Protein AF-A0A7R9T7W3-F1 (afdb_monomer)

Sequence (130 aa):
GDDEALVVKLYSDLSLLRTESDQRGAVDKIASVFGLGPTVWSSTHEGIAHSFVPGRVLEEVDMHTRSDVGVAAARLVARFHSLQVPREFDAERQPLLWKWFDRMLDEIGASDDVGVLPDSVNLDVLRAEV

Foldseek 3Di:
DDDFDKDKDFDDPLRLLLDPLLRFCLLVCQCLVVVLHFNWDDTGSGITMGTDDDDDDDDPCCCPPPPVVVVVVVVSVVVSVPDDDGPSDPCPPDDSVVSSVVSVLVVCVPDPVVVVDDPPDDSVVVVVVD

Nearest PDB structures (foldseek):
  2ig7-assembly1_A  TM=8.163E-01  e=8.218E-02  Homo sapiens
  2ig7-assembly1_B  TM=7.443E-01  e=1.194E-01  Homo sapiens
  2qg7-assembly1_E  TM=5.888E-01  e=2.090E-01  Plasmodium vivax
  5wm1-assembly1_A  TM=3.956E-01  e=4.691E+00  Saccharomyces cerevisiae S288C

Radius of gyration: 18.81 Å; Cα contacts (8 Å, |Δi|>4): 103; chains: 1; bounding box: 42×48×39 Å

Solvent-accessible surface area (backbone atoms only — not comparable to full-atom values): 8019 Å² total; per-residue (Å²): 132,82,82,81,59,68,42,76,46,71,62,50,71,70,53,54,70,62,39,55,66,75,43,47,60,48,64,52,48,51,30,21,78,72,70,75,46,54,55,63,80,48,71,50,77,58,32,40,32,26,48,59,76,92,79,77,85,82,51,74,66,47,59,74,71,33,68,69,51,41,55,51,50,52,53,51,50,53,56,59,70,69,53,80,80,57,81,68,56,58,71,88,82,53,56,63,70,51,57,35,48,53,52,49,55,51,52,44,72,72,38,95,60,52,83,72,56,59,92,89,66,52,68,72,64,54,61,72,75,102

pLDDT: mean 89.37, std 8.72, range [44.66, 98.0]

Structure (mmCIF, N/CA/C/O backbone):
data_AF-A0A7R9T7W3-F1
#
_entry.id   AF-A0A7R9T7W3-F1
#
loop_
_atom_site.group_PDB
_atom_site.id
_atom_site.type_symbol
_atom_site.label_atom_id
_atom_site.label_alt_id
_atom_site.label_comp_id
_atom_site.label_asym_id
_atom_site.label_entity_id
_atom_site.label_seq_id
_atom_site.pdbx_PDB_ins_code
_atom_site.Cartn_x
_atom_site.Cartn_y
_atom_site.Cartn_z
_atom_site.occupancy
_atom_site.B_iso_or_equiv
_atom_site.auth_seq_id
_atom_site.auth_comp_id
_atom_site.auth_asym_id
_atom_site.auth_atom_id
_atom_site.pdbx_PDB_model_num
ATOM 1 N N . GLY A 1 1 ? -7.337 24.996 18.891 1.00 44.66 1 GLY A N 1
ATOM 2 C CA . GLY A 1 1 ? -7.269 24.269 17.619 1.00 44.66 1 GLY A CA 1
ATOM 3 C C . GLY A 1 1 ? -6.180 23.272 17.832 1.00 44.66 1 GLY A C 1
ATOM 4 O O . GLY A 1 1 ? -5.077 23.714 18.108 1.00 44.66 1 GLY A O 1
ATOM 5 N N . ASP A 1 2 ? -6.523 21.993 17.896 1.00 56.94 2 ASP A N 1
ATOM 6 C CA . ASP A 1 2 ? -5.510 20.964 18.103 1.00 56.94 2 ASP A CA 1
ATOM 7 C C 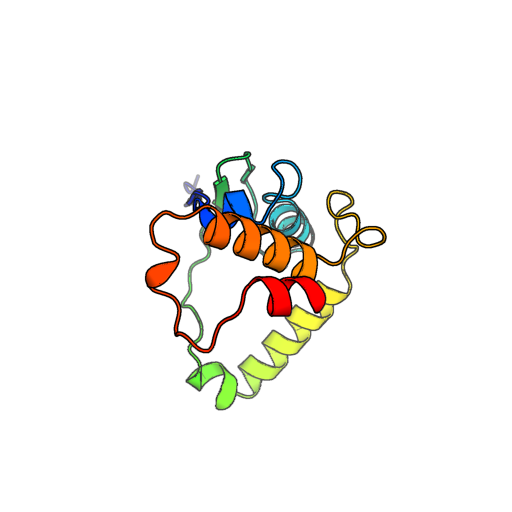. ASP A 1 2 ? -4.765 20.774 16.788 1.00 56.94 2 ASP A C 1
ATOM 9 O O . ASP A 1 2 ? -5.387 20.535 15.751 1.00 56.94 2 ASP A O 1
ATOM 13 N N . ASP A 1 3 ? -3.447 20.944 16.833 1.00 74.00 3 ASP A N 1
ATOM 14 C CA . ASP A 1 3 ? -2.576 20.621 15.714 1.00 74.00 3 ASP A CA 1
ATOM 15 C C . ASP A 1 3 ? -2.670 19.110 15.459 1.00 74.00 3 ASP A C 1
ATOM 17 O O . ASP A 1 3 ? -2.344 18.291 16.322 1.00 74.00 3 ASP A O 1
ATOM 21 N N . GLU A 1 4 ? -3.163 18.727 14.282 1.00 83.94 4 GLU A N 1
ATOM 22 C CA . GLU A 1 4 ? -3.300 17.322 13.911 1.00 83.94 4 GLU A CA 1
ATOM 23 C C . GLU A 1 4 ? -1.929 16.742 13.546 1.00 83.94 4 GLU A C 1
ATOM 25 O O . GLU A 1 4 ? -1.267 17.190 12.608 1.00 83.94 4 GLU A O 1
ATOM 30 N N . ALA A 1 5 ? -1.488 15.730 14.295 1.00 94.19 5 ALA A N 1
ATOM 31 C CA . ALA A 1 5 ? -0.239 15.041 14.008 1.00 94.19 5 ALA A CA 1
ATOM 32 C C . ALA A 1 5 ? -0.347 14.247 12.697 1.00 94.19 5 ALA A C 1
ATOM 34 O O . ALA A 1 5 ? -1.290 13.480 12.487 1.00 94.19 5 ALA A O 1
ATOM 35 N N . LEU A 1 6 ? 0.658 14.390 11.833 1.00 96.06 6 LEU A N 1
ATOM 36 C CA . LEU A 1 6 ? 0.739 13.708 10.543 1.00 96.06 6 LEU A CA 1
ATOM 37 C C . LEU A 1 6 ? 1.903 12.718 10.511 1.00 96.06 6 LEU A C 1
ATOM 39 O O . LEU A 1 6 ? 2.929 12.909 11.163 1.00 96.06 6 LEU A O 1
ATOM 43 N N . VAL A 1 7 ? 1.758 11.684 9.688 1.00 96.81 7 VAL A N 1
ATOM 44 C CA . VAL A 1 7 ? 2.836 10.771 9.302 1.00 96.81 7 VAL A CA 1
ATOM 45 C C . VAL A 1 7 ? 3.130 10.978 7.826 1.00 96.81 7 VAL A C 1
ATOM 47 O O . VAL A 1 7 ? 2.226 10.900 6.994 1.00 96.81 7 VAL A O 1
ATOM 50 N N . VAL A 1 8 ? 4.404 11.201 7.506 1.00 97.19 8 VAL A N 1
ATOM 51 C CA . VAL A 1 8 ? 4.900 11.268 6.129 1.00 97.19 8 VAL A CA 1
ATOM 52 C C . VAL A 1 8 ? 5.680 9.994 5.835 1.00 97.19 8 VAL A C 1
ATOM 54 O O . VAL A 1 8 ? 6.649 9.682 6.526 1.00 97.19 8 VAL A O 1
ATOM 57 N N . LYS A 1 9 ? 5.251 9.252 4.815 1.00 95.56 9 LYS A N 1
ATOM 58 C CA . LYS A 1 9 ? 5.945 8.066 4.309 1.00 95.56 9 LYS A CA 1
ATOM 59 C C . LYS A 1 9 ? 6.565 8.397 2.962 1.00 95.56 9 LYS A C 1
ATOM 61 O O . LYS A 1 9 ? 5.851 8.800 2.046 1.00 95.56 9 LYS A O 1
ATOM 66 N N . LEU A 1 10 ? 7.872 8.196 2.854 1.00 96.50 10 LEU A N 1
ATOM 67 C CA . LEU A 1 10 ? 8.598 8.266 1.590 1.00 96.50 10 LEU A CA 1
ATOM 68 C C . LEU A 1 10 ? 8.672 6.865 0.987 1.00 96.50 10 LEU A C 1
ATOM 70 O O . LEU A 1 10 ? 8.897 5.886 1.705 1.00 96.50 10 LEU A O 1
ATOM 74 N N . TYR A 1 11 ? 8.444 6.764 -0.315 1.00 94.75 11 TYR A N 1
ATOM 75 C CA . TYR A 1 11 ? 8.549 5.500 -1.027 1.00 94.75 11 TYR A CA 1
ATOM 76 C C . TYR A 1 11 ? 10.018 5.104 -1.174 1.00 94.75 11 TYR A C 1
ATOM 78 O O . TYR A 1 11 ? 10.859 5.917 -1.541 1.00 94.75 11 TYR A O 1
ATOM 86 N N . SER A 1 12 ? 10.316 3.838 -0.890 1.00 94.19 12 SER A N 1
ATOM 87 C CA . SER A 1 12 ? 11.628 3.258 -1.167 1.00 94.19 12 SER A CA 1
ATOM 88 C C . SER A 1 12 ? 11.817 3.018 -2.661 1.00 94.19 12 SER A C 1
ATOM 90 O O . SER A 1 12 ? 10.834 2.822 -3.379 1.00 94.19 12 SER A O 1
ATOM 92 N N . ASP A 1 13 ? 13.067 2.898 -3.104 1.00 91.69 13 ASP A N 1
ATOM 93 C CA . ASP A 1 13 ? 13.398 2.566 -4.497 1.00 91.69 13 ASP A CA 1
ATOM 94 C C . ASP A 1 13 ? 12.673 1.301 -4.972 1.00 91.69 13 ASP A C 1
ATOM 96 O O . ASP A 1 13 ? 12.081 1.284 -6.046 1.00 91.69 13 ASP A O 1
ATOM 100 N N . LEU A 1 14 ? 12.578 0.276 -4.117 1.00 88.75 14 LEU A N 1
ATOM 101 C CA . LEU A 1 14 ? 11.823 -0.945 -4.414 1.00 88.75 14 LEU A CA 1
ATOM 102 C C . LEU A 1 14 ? 10.323 -0.690 -4.649 1.00 88.75 14 LEU A C 1
ATOM 104 O O . LEU A 1 14 ? 9.701 -1.326 -5.502 1.00 88.75 14 LEU A O 1
ATOM 108 N N . SER A 1 15 ? 9.722 0.232 -3.895 1.00 89.31 15 SER A N 1
ATOM 109 C CA . SER A 1 15 ? 8.318 0.616 -4.092 1.00 89.31 15 SER A CA 1
ATOM 110 C C . SER A 1 15 ? 8.138 1.386 -5.400 1.00 89.31 15 SER A C 1
ATOM 112 O O . SER A 1 15 ? 7.164 1.151 -6.123 1.00 89.31 15 SER A O 1
ATOM 114 N N . LEU A 1 16 ? 9.090 2.273 -5.711 1.00 91.88 16 LEU A N 1
ATOM 115 C CA . LEU A 1 16 ? 9.121 3.066 -6.940 1.00 91.88 16 LEU A CA 1
ATOM 116 C C . LEU A 1 16 ? 9.326 2.179 -8.177 1.00 91.88 16 LEU A C 1
ATOM 118 O O . LEU A 1 16 ? 8.687 2.423 -9.199 1.00 91.88 16 LEU A O 1
ATOM 122 N N . LEU A 1 17 ? 10.137 1.124 -8.065 1.00 9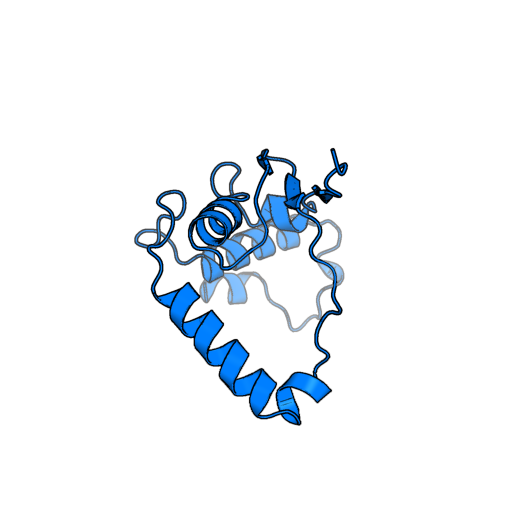0.62 17 LEU A N 1
ATOM 123 C CA . LEU A 1 17 ? 10.350 0.118 -9.104 1.00 90.62 17 LEU A CA 1
ATOM 124 C C . LEU A 1 17 ? 9.051 -0.637 -9.413 1.00 90.62 17 LEU A C 1
ATOM 126 O O . LEU A 1 17 ? 8.610 -0.705 -10.561 1.00 90.62 17 LEU A O 1
ATOM 130 N N . ARG A 1 18 ? 8.387 -1.183 -8.388 1.00 89.00 18 ARG A N 1
ATOM 131 C CA . ARG A 1 18 ? 7.194 -2.030 -8.571 1.00 89.00 18 ARG A CA 1
ATOM 132 C C . ARG A 1 18 ? 5.964 -1.253 -9.053 1.00 89.00 18 ARG A C 1
ATOM 134 O O . ARG A 1 18 ? 5.135 -1.808 -9.770 1.00 89.00 18 ARG A O 1
ATOM 141 N N . THR A 1 19 ? 5.837 0.022 -8.695 1.00 88.75 19 THR A N 1
ATOM 142 C CA . THR A 1 19 ? 4.585 0.776 -8.872 1.00 88.75 19 THR A CA 1
ATOM 143 C C . THR A 1 19 ? 4.775 1.979 -9.788 1.00 88.75 19 THR A C 1
ATOM 145 O O . 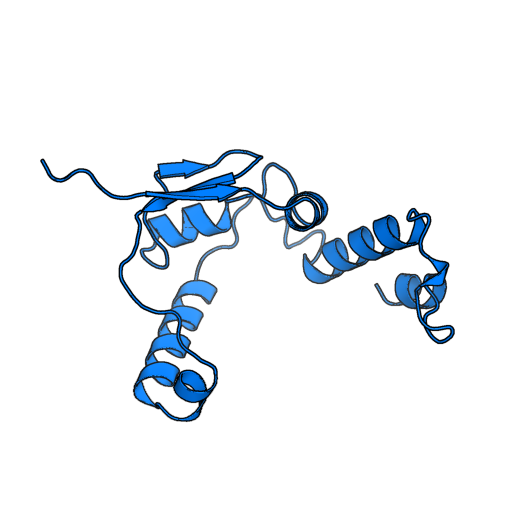THR A 1 19 ? 5.675 2.792 -9.564 1.00 88.75 19 THR A O 1
ATOM 148 N N . GLU A 1 20 ? 3.898 2.138 -10.782 1.00 89.12 20 GLU A N 1
ATOM 149 C CA . GLU A 1 20 ? 3.906 3.323 -11.654 1.00 89.12 20 GLU A CA 1
ATOM 150 C C . GLU A 1 20 ? 3.614 4.602 -10.878 1.00 89.12 20 GLU A C 1
ATOM 152 O O . GLU A 1 20 ? 2.968 4.577 -9.830 1.00 89.12 20 GLU A O 1
ATOM 157 N N . SER A 1 21 ? 4.060 5.740 -11.405 1.00 89.69 21 SER A N 1
ATOM 158 C CA . SER A 1 21 ? 3.879 7.039 -10.753 1.00 89.69 21 SER A CA 1
ATOM 159 C C . SER A 1 21 ? 2.413 7.405 -10.500 1.00 89.69 21 SER A C 1
ATOM 161 O O . SER A 1 21 ? 2.123 8.008 -9.469 1.00 89.69 21 SER A O 1
ATOM 163 N N . ASP A 1 22 ? 1.495 7.026 -11.389 1.00 89.31 22 ASP A N 1
ATOM 164 C CA . ASP A 1 22 ? 0.052 7.263 -11.269 1.00 89.31 22 ASP A CA 1
ATOM 165 C C . ASP A 1 22 ? -0.651 6.272 -10.325 1.00 89.31 22 ASP A C 1
ATOM 167 O O . ASP A 1 22 ? -1.641 6.624 -9.688 1.00 89.31 22 ASP A O 1
ATOM 171 N N . GLN A 1 23 ? -0.106 5.068 -10.161 1.00 90.62 23 GLN A N 1
ATOM 172 C CA . GLN A 1 23 ? -0.604 4.041 -9.238 1.00 90.62 23 GLN A CA 1
ATOM 173 C C . GLN A 1 23 ? -0.250 4.330 -7.770 1.00 90.62 23 GLN A C 1
ATOM 175 O O . GLN A 1 23 ? -0.937 3.875 -6.847 1.00 90.62 23 GLN A O 1
ATOM 180 N N . ARG A 1 24 ? 0.824 5.087 -7.525 1.00 92.06 24 ARG A N 1
ATOM 181 C CA . ARG A 1 24 ? 1.327 5.387 -6.176 1.00 92.06 24 ARG A CA 1
ATOM 182 C C . ARG A 1 24 ? 0.304 6.180 -5.357 1.00 92.06 24 ARG A C 1
ATOM 184 O O . ARG A 1 24 ? -0.157 7.251 -5.745 1.00 92.06 24 ARG A O 1
ATOM 191 N N . GLY A 1 25 ? -0.060 5.636 -4.196 1.00 93.19 25 GLY A N 1
ATOM 192 C CA . GLY A 1 25 ? -1.015 6.252 -3.271 1.00 93.19 25 GLY A CA 1
ATOM 193 C C . GLY A 1 25 ? -2.482 6.186 -3.712 1.00 93.19 25 GLY A C 1
ATOM 194 O O . GLY A 1 25 ? -3.349 6.679 -2.989 1.00 93.19 25 GLY A O 1
ATOM 195 N N . ALA A 1 26 ? -2.800 5.591 -4.869 1.00 93.56 26 ALA A N 1
ATOM 196 C CA . ALA A 1 26 ? -4.181 5.473 -5.341 1.00 93.56 26 ALA A CA 1
ATOM 197 C C . ALA A 1 26 ? -5.032 4.615 -4.386 1.00 93.56 26 ALA A C 1
ATOM 199 O O . ALA A 1 26 ? -6.132 5.015 -4.003 1.00 93.56 26 ALA A O 1
ATOM 200 N N . VAL A 1 27 ? -4.489 3.483 -3.922 1.00 93.94 27 VAL A N 1
ATOM 201 C CA . VAL A 1 27 ? -5.159 2.611 -2.941 1.00 93.94 27 VAL A CA 1
ATOM 202 C C . VAL A 1 27 ? -5.351 3.324 -1.602 1.00 93.94 27 VAL A C 1
ATOM 204 O O . VAL A 1 27 ? -6.443 3.261 -1.040 1.00 93.94 27 VAL A O 1
ATOM 207 N N . ASP A 1 28 ? -4.341 4.050 -1.111 1.00 95.44 28 ASP A N 1
ATOM 208 C CA . ASP A 1 28 ? -4.435 4.805 0.144 1.00 95.44 28 ASP A CA 1
ATOM 209 C C . ASP A 1 28 ? -5.547 5.860 0.093 1.00 95.44 28 ASP A C 1
ATOM 211 O O . ASP A 1 28 ? -6.333 5.979 1.033 1.00 95.44 28 ASP A O 1
ATOM 215 N N . LYS A 1 29 ? -5.663 6.595 -1.023 1.00 95.19 29 LYS A N 1
ATOM 216 C CA . LYS A 1 29 ? -6.730 7.588 -1.231 1.00 95.19 29 LYS A CA 1
ATOM 217 C C . LYS A 1 29 ? -8.112 6.943 -1.186 1.00 95.19 29 LYS A C 1
ATOM 219 O O . LYS A 1 29 ? -8.993 7.455 -0.499 1.00 95.19 29 LYS A O 1
ATOM 224 N N . ILE A 1 30 ? -8.304 5.814 -1.872 1.00 95.50 30 ILE A N 1
ATOM 225 C CA . ILE A 1 30 ? -9.583 5.092 -1.829 1.00 95.50 30 ILE A CA 1
ATOM 226 C C . ILE A 1 30 ? -9.865 4.594 -0.408 1.00 95.50 30 ILE A C 1
ATOM 228 O O . ILE A 1 30 ? -10.943 4.852 0.125 1.00 95.50 30 ILE A O 1
ATOM 232 N N . ALA A 1 31 ? -8.905 3.935 0.242 1.00 95.62 31 ALA A N 1
ATOM 233 C CA . ALA A 1 31 ? -9.077 3.442 1.608 1.00 95.62 31 ALA A CA 1
ATOM 234 C C . ALA A 1 31 ? -9.444 4.574 2.583 1.00 95.62 31 ALA A C 1
ATOM 236 O O . ALA A 1 31 ? -10.295 4.384 3.451 1.00 95.62 31 ALA A O 1
ATOM 237 N N . SER A 1 32 ? -8.860 5.758 2.397 1.00 96.12 32 SER A N 1
ATOM 238 C CA . SER A 1 32 ? -9.180 6.967 3.153 1.00 96.12 32 SER A CA 1
ATOM 239 C C . SER A 1 32 ? -10.642 7.393 2.985 1.00 96.12 32 SER A C 1
ATOM 241 O O . SER A 1 32 ? -11.367 7.521 3.970 1.00 96.12 32 SER A O 1
ATOM 243 N N . VAL A 1 33 ? -11.113 7.514 1.738 1.00 95.88 33 VAL A N 1
ATOM 244 C CA . VAL A 1 33 ? -12.498 7.906 1.409 1.00 95.88 33 VAL A CA 1
ATOM 245 C C . VAL A 1 33 ? -13.527 6.951 2.022 1.00 95.88 33 VAL A C 1
ATOM 247 O O . VAL A 1 33 ? -14.574 7.390 2.494 1.00 95.88 33 VAL A O 1
ATOM 250 N N . PHE A 1 34 ? -13.231 5.650 2.055 1.00 96.00 34 PHE A N 1
ATOM 251 C CA . PHE A 1 34 ? -14.135 4.630 2.599 1.00 96.00 34 PHE A CA 1
ATOM 252 C C . PHE A 1 34 ? -13.943 4.348 4.102 1.00 96.00 34 PHE A C 1
ATOM 254 O O . PHE A 1 34 ? -14.567 3.424 4.641 1.00 96.00 34 PHE A O 1
ATOM 261 N N . GLY A 1 35 ? -13.096 5.119 4.793 1.00 95.81 35 GLY A N 1
ATOM 262 C CA . GLY A 1 35 ? -12.835 4.951 6.226 1.00 95.81 35 GLY A CA 1
ATOM 263 C C . GLY A 1 35 ? -12.225 3.588 6.570 1.00 95.81 35 GLY A C 1
ATOM 264 O O . GLY A 1 35 ? -12.569 2.984 7.587 1.00 95.81 35 GLY A O 1
ATOM 265 N N . LEU A 1 36 ? -11.385 3.063 5.677 1.00 96.38 36 LEU A N 1
ATOM 266 C CA . LEU A 1 36 ? -10.605 1.833 5.849 1.00 96.38 36 LEU A CA 1
ATOM 267 C C . LEU A 1 36 ? -9.121 2.116 6.120 1.00 96.38 36 LEU A C 1
ATOM 269 O O . LEU A 1 36 ? -8.374 1.198 6.448 1.00 96.38 36 LEU A O 1
ATOM 273 N N . GLY A 1 37 ? -8.703 3.375 6.008 1.00 94.75 37 GLY A N 1
ATOM 274 C CA . GLY A 1 37 ? -7.367 3.852 6.337 1.00 94.75 37 GLY A CA 1
ATOM 275 C C . GLY A 1 37 ? -7.406 5.253 6.954 1.00 94.75 37 GLY A C 1
ATOM 276 O O . GLY A 1 37 ? -8.485 5.833 7.098 1.00 94.75 37 GLY A O 1
ATOM 277 N N . PRO A 1 38 ? -6.242 5.802 7.335 1.00 96.00 38 PRO A N 1
ATOM 278 C CA . PRO A 1 38 ? -6.140 7.171 7.832 1.00 96.00 38 PRO A CA 1
ATOM 279 C C . PRO A 1 38 ? -6.548 8.199 6.768 1.00 96.00 38 PRO A C 1
ATOM 281 O O . PRO A 1 38 ? -6.506 7.933 5.562 1.00 96.00 38 PRO A O 1
ATOM 284 N N . THR A 1 39 ? -6.909 9.404 7.209 1.00 97.12 39 THR A N 1
ATOM 285 C CA . THR A 1 39 ? -7.171 10.531 6.306 1.00 97.12 39 THR A CA 1
ATOM 286 C C . THR A 1 39 ? -5.901 10.879 5.536 1.00 97.12 39 THR A C 1
ATOM 288 O O . THR A 1 39 ? -4.873 11.178 6.142 1.00 97.12 39 THR A O 1
ATOM 291 N N . VAL A 1 40 ? -5.953 10.821 4.206 1.00 97.25 40 VAL A N 1
ATOM 292 C CA . VAL A 1 40 ? -4.840 11.214 3.335 1.00 97.25 40 VAL A CA 1
ATOM 293 C C . VAL A 1 40 ? -4.940 12.710 3.065 1.00 97.25 40 VAL A C 1
ATOM 295 O O . VAL A 1 40 ? -5.938 13.180 2.526 1.00 97.25 40 VAL A O 1
ATOM 298 N N . TRP A 1 41 ? -3.887 13.447 3.413 1.00 96.31 41 TRP A N 1
ATOM 299 C CA . TRP A 1 41 ? -3.811 14.903 3.247 1.00 96.31 41 TRP A CA 1
ATOM 300 C C . TRP A 1 41 ? -3.076 15.303 1.974 1.00 96.31 41 TRP A C 1
ATOM 302 O O . TRP A 1 41 ? -3.434 16.278 1.319 1.00 96.31 41 TRP A O 1
ATOM 312 N N . SER A 1 42 ? -2.037 14.549 1.619 1.00 95.31 42 SER A N 1
ATOM 313 C CA . SER A 1 42 ? -1.246 14.781 0.415 1.00 95.31 42 SER A CA 1
ATOM 314 C C . SER A 1 42 ? -0.646 13.475 -0.084 1.00 95.31 42 SER A C 1
ATOM 316 O O . SER A 1 42 ? -0.316 12.587 0.699 1.00 95.31 42 SER A O 1
ATOM 318 N N . SER A 1 43 ? -0.503 13.352 -1.397 1.00 94.62 43 SER A N 1
ATOM 319 C CA . SER A 1 43 ? 0.117 12.206 -2.054 1.00 94.62 43 SER A CA 1
ATOM 320 C C . SER A 1 43 ? 0.795 12.690 -3.324 1.00 94.62 43 SER A C 1
ATOM 322 O O . SER A 1 43 ? 0.177 13.361 -4.155 1.00 94.62 43 SER A O 1
ATOM 324 N N . THR A 1 44 ? 2.071 12.353 -3.445 1.00 93.06 44 THR A N 1
ATOM 325 C CA . THR A 1 44 ? 2.944 12.702 -4.564 1.00 93.06 44 THR A CA 1
ATOM 326 C C . THR A 1 44 ? 3.522 11.424 -5.175 1.00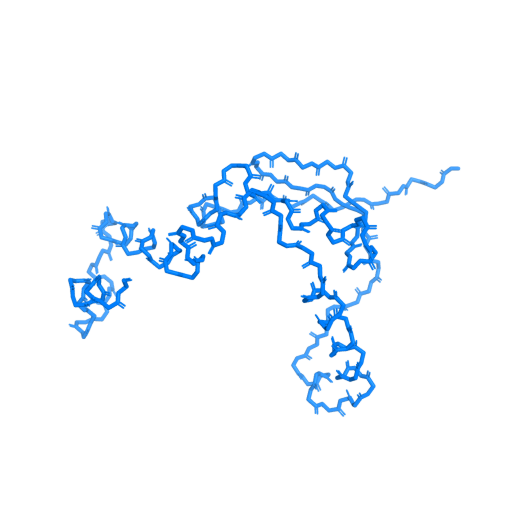 93.06 44 THR A C 1
ATOM 328 O O . THR A 1 44 ? 3.203 10.312 -4.755 1.00 93.06 44 THR A O 1
ATOM 331 N N . HIS A 1 45 ? 4.395 11.573 -6.170 1.00 89.69 45 HIS A N 1
ATOM 332 C CA . HIS A 1 45 ? 5.105 10.446 -6.773 1.00 89.69 45 HIS A CA 1
ATOM 333 C C . HIS A 1 45 ? 6.226 9.877 -5.881 1.00 89.69 45 HIS A C 1
ATOM 335 O O . HIS A 1 45 ? 6.727 8.792 -6.182 1.00 89.69 45 HIS A O 1
ATOM 341 N N . GLU A 1 46 ? 6.594 10.584 -4.806 1.00 92.19 46 GLU A N 1
ATOM 342 C CA . GLU A 1 46 ? 7.692 10.246 -3.883 1.00 92.19 46 GLU A CA 1
ATOM 343 C C . GLU A 1 46 ? 7.192 9.788 -2.509 1.00 92.19 46 GLU A C 1
ATOM 345 O O . GLU A 1 46 ? 7.937 9.169 -1.753 1.00 92.19 46 GLU A O 1
ATOM 350 N N . GLY A 1 47 ? 5.937 10.079 -2.161 1.00 95.12 47 GLY A N 1
ATOM 351 C CA . GLY A 1 47 ? 5.414 9.707 -0.857 1.00 95.12 47 GLY A CA 1
ATOM 352 C C . GLY A 1 47 ? 3.975 10.120 -0.595 1.00 95.12 47 GLY A C 1
ATOM 353 O O . GLY A 1 47 ? 3.258 10.637 -1.457 1.00 95.12 47 GLY A O 1
ATOM 354 N N . ILE A 1 48 ? 3.555 9.884 0.643 1.00 97.06 48 ILE A N 1
ATOM 355 C CA . ILE A 1 48 ? 2.198 10.139 1.118 1.00 97.06 48 ILE A CA 1
ATOM 356 C C . ILE A 1 48 ? 2.209 10.672 2.550 1.00 97.06 48 ILE A C 1
ATOM 358 O O . ILE A 1 48 ? 2.939 10.176 3.410 1.00 97.06 48 ILE A O 1
ATOM 362 N N . ALA A 1 49 ? 1.382 11.684 2.797 1.00 97.44 49 ALA A N 1
ATOM 363 C CA . ALA A 1 49 ? 1.126 12.247 4.113 1.00 97.44 49 ALA A CA 1
ATOM 364 C C . ALA A 1 49 ? -0.311 11.927 4.537 1.00 97.44 49 ALA A C 1
ATOM 366 O O . ALA A 1 49 ? -1.267 12.240 3.820 1.00 97.44 49 ALA A O 1
ATOM 367 N N . HIS A 1 50 ? -0.466 11.316 5.708 1.00 97.50 50 HIS A N 1
ATOM 368 C CA . HIS A 1 50 ? -1.766 10.955 6.267 1.00 97.50 50 HIS A CA 1
ATOM 369 C C . HIS A 1 50 ? -1.824 11.234 7.773 1.00 97.50 50 HIS A C 1
ATOM 371 O O . HIS A 1 50 ? -0.782 11.368 8.420 1.00 97.50 50 HIS A O 1
ATOM 377 N N . SER A 1 51 ? -3.026 11.295 8.347 1.00 97.19 51 SER A N 1
ATOM 378 C CA . SER A 1 51 ? -3.207 11.481 9.792 1.00 97.19 51 SER A CA 1
ATOM 379 C C . SER A 1 51 ? -2.482 10.396 10.588 1.00 97.19 51 SER A C 1
ATOM 381 O O . SER A 1 51 ? -2.480 9.217 10.206 1.00 97.19 51 SER A O 1
ATOM 383 N N . PHE A 1 52 ? -1.872 10.784 11.704 1.00 95.88 52 PHE A N 1
ATOM 384 C CA . PHE A 1 52 ? -1.367 9.842 12.691 1.00 95.88 52 PHE A CA 1
ATOM 385 C C . PHE A 1 52 ? -2.541 9.158 13.398 1.00 95.88 52 PHE A C 1
ATOM 387 O O . PHE A 1 52 ? -3.458 9.816 13.882 1.00 95.88 52 PHE A O 1
ATOM 394 N N . VAL A 1 53 ? -2.500 7.827 13.475 1.00 94.44 53 VAL A N 1
ATOM 395 C CA . VAL A 1 53 ? -3.496 7.036 14.203 1.00 94.44 53 VAL A CA 1
ATOM 396 C C . VAL A 1 53 ? -2.815 6.446 15.436 1.00 94.44 53 VAL A C 1
ATOM 398 O O . VAL A 1 53 ? -1.924 5.607 15.279 1.00 94.44 53 VAL A O 1
ATOM 401 N N . PRO A 1 54 ? -3.195 6.862 16.656 1.00 94.31 54 PRO A N 1
ATOM 402 C CA . PRO A 1 54 ? -2.609 6.312 17.866 1.00 94.31 54 PRO A CA 1
ATOM 403 C C . PRO A 1 54 ? -3.008 4.845 18.030 1.00 94.31 54 PRO A C 1
ATOM 405 O O . PRO A 1 54 ? -4.175 4.474 17.902 1.00 94.31 54 PRO A O 1
ATOM 408 N N . GLY A 1 55 ? -2.030 4.006 18.348 1.00 93.69 55 GLY A N 1
ATOM 409 C CA . GLY A 1 55 ? -2.238 2.582 18.552 1.00 93.69 55 GLY A CA 1
ATOM 410 C C . GLY A 1 55 ? -0.939 1.801 18.436 1.00 93.69 55 GLY A C 1
ATOM 411 O O . GLY A 1 55 ? 0.132 2.368 18.225 1.00 93.69 55 GLY A O 1
ATOM 412 N N . ARG A 1 56 ? -1.050 0.480 18.569 1.00 94.12 56 ARG A N 1
ATOM 413 C CA . ARG A 1 56 ? 0.046 -0.451 18.300 1.00 94.12 56 ARG A CA 1
ATOM 414 C C . ARG A 1 56 ? -0.289 -1.316 17.096 1.00 94.12 56 ARG A C 1
ATOM 416 O O . ARG A 1 56 ? -1.455 -1.629 16.862 1.00 94.12 56 ARG A O 1
ATOM 423 N N . VAL A 1 57 ? 0.745 -1.740 16.382 1.00 94.38 57 VAL A N 1
ATOM 424 C CA . VAL A 1 57 ? 0.621 -2.805 15.388 1.00 94.38 57 VAL A CA 1
ATOM 425 C C . VAL A 1 57 ? 0.345 -4.121 16.126 1.00 94.38 57 VAL A C 1
ATOM 427 O O . VAL A 1 57 ? 0.852 -4.346 17.230 1.00 94.38 57 VAL A O 1
ATOM 430 N N . LEU A 1 58 ? -0.525 -4.951 15.554 1.00 95.06 58 LEU A N 1
ATOM 431 C CA . LEU A 1 58 ? -0.807 -6.288 16.071 1.00 95.06 58 LEU A CA 1
ATOM 432 C C . LEU A 1 58 ? 0.367 -7.215 15.761 1.00 95.06 58 LEU A C 1
ATOM 434 O O . LEU A 1 58 ? 0.933 -7.155 14.671 1.00 95.06 58 LEU A O 1
ATOM 438 N N . GLU A 1 59 ? 0.709 -8.077 16.709 1.00 95.81 59 GLU A N 1
ATOM 439 C CA . GLU A 1 59 ? 1.735 -9.098 16.517 1.00 95.81 59 GLU A CA 1
ATOM 440 C C . GLU A 1 59 ? 1.104 -10.390 15.983 1.00 95.81 59 GLU A C 1
ATOM 442 O O . GLU A 1 59 ? -0.107 -10.600 16.079 1.00 95.81 59 GLU A O 1
ATOM 447 N N . GLU A 1 60 ? 1.924 -11.295 15.450 1.00 95.06 60 GLU A N 1
ATOM 448 C CA . GLU A 1 60 ? 1.458 -12.598 14.958 1.00 95.06 60 GLU A CA 1
ATOM 449 C C . GLU A 1 60 ? 0.657 -13.361 16.027 1.00 95.06 60 GLU A C 1
ATOM 451 O O . GLU A 1 60 ? -0.406 -13.921 15.752 1.00 95.06 60 GLU A O 1
ATOM 456 N N . VAL A 1 61 ? 1.122 -13.315 17.280 1.00 95.56 61 VAL A N 1
ATOM 457 C CA . VAL A 1 61 ? 0.436 -13.959 18.404 1.00 95.56 61 VAL A CA 1
ATOM 458 C C . VAL A 1 61 ? -0.965 -13.390 18.635 1.00 95.56 61 VAL A C 1
ATOM 460 O O . VAL A 1 61 ? -1.875 -14.157 18.948 1.00 95.56 61 VAL A O 1
ATOM 463 N N . ASP A 1 62 ? -1.187 -12.085 18.432 1.00 94.38 62 ASP A N 1
ATOM 464 C CA . ASP A 1 62 ? -2.525 -11.495 18.537 1.00 94.38 62 ASP A CA 1
ATOM 465 C C . ASP A 1 62 ? -3.451 -12.100 17.479 1.00 94.38 62 ASP A C 1
ATOM 467 O O . ASP A 1 62 ? -4.563 -12.515 17.797 1.00 94.38 62 ASP A O 1
ATOM 471 N N . MET A 1 63 ? -2.981 -12.200 16.234 1.00 91.56 63 MET A N 1
ATOM 472 C CA . MET A 1 63 ? -3.776 -12.718 15.116 1.00 91.56 63 MET A CA 1
ATOM 473 C C . MET A 1 63 ? -4.177 -14.186 15.309 1.00 91.56 63 MET A C 1
ATOM 475 O O . MET A 1 63 ? -5.277 -14.573 14.913 1.00 91.56 63 MET A O 1
ATOM 479 N N . HIS A 1 64 ? -3.315 -14.994 15.933 1.00 90.81 64 HIS A N 1
ATOM 480 C CA . HIS A 1 64 ? -3.558 -16.424 16.140 1.00 90.81 64 HIS A CA 1
ATOM 481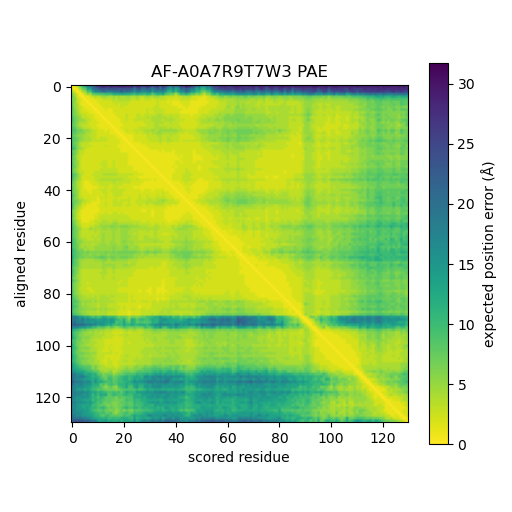 C C . HIS A 1 64 ? -4.329 -16.758 17.419 1.00 90.81 64 HIS A C 1
ATOM 483 O O . HIS A 1 64 ? -5.068 -17.741 17.448 1.00 90.81 64 HIS A O 1
ATOM 489 N N . THR A 1 65 ? -4.162 -15.976 18.486 1.00 93.81 65 THR A N 1
ATOM 490 C CA . THR A 1 65 ? -4.722 -16.325 19.804 1.00 93.81 65 THR A CA 1
ATOM 491 C C . THR A 1 65 ? -5.995 -15.556 20.148 1.00 93.81 65 THR A C 1
ATOM 493 O O . THR A 1 65 ? -6.768 -16.001 20.999 1.00 93.81 65 THR A O 1
ATOM 496 N N . ARG A 1 66 ? -6.261 -14.426 19.482 1.00 95.62 66 ARG A N 1
ATOM 497 C CA . ARG A 1 66 ? -7.391 -13.546 19.798 1.00 95.62 66 ARG A CA 1
ATOM 498 C C . ARG A 1 66 ? -8.485 -13.620 18.738 1.00 95.62 66 ARG A C 1
ATOM 500 O O . ARG A 1 66 ? -8.413 -12.999 17.679 1.00 95.62 66 ARG A O 1
ATOM 507 N N . SER A 1 67 ? -9.547 -14.357 19.055 1.00 92.56 67 SER A N 1
ATOM 508 C CA . SER A 1 67 ? -10.694 -14.523 18.148 1.00 92.56 67 SER A CA 1
ATOM 509 C C . SER A 1 67 ? -11.399 -13.203 17.801 1.00 92.56 67 SER A C 1
ATOM 511 O O . SER A 1 67 ? -11.852 -13.036 16.669 1.00 92.56 67 SER A O 1
ATOM 513 N N . ASP A 1 68 ? -11.446 -12.237 18.725 1.00 95.44 68 ASP A N 1
ATOM 514 C CA . ASP A 1 68 ? -11.996 -10.896 18.496 1.00 95.44 68 ASP A CA 1
ATOM 515 C C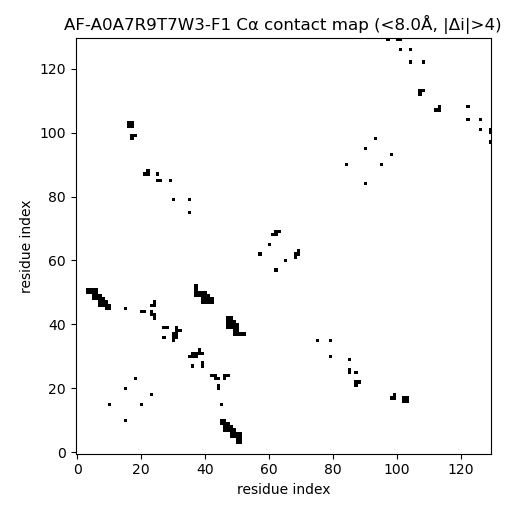 . ASP A 1 68 ? -11.220 -10.136 17.412 1.00 95.44 68 ASP A C 1
ATOM 517 O O . ASP A 1 68 ? -11.825 -9.517 16.533 1.00 95.44 68 ASP A O 1
ATOM 521 N N . VAL A 1 69 ? -9.889 -10.248 17.430 1.00 95.19 69 VAL A N 1
ATOM 522 C CA . VAL A 1 69 ? -8.998 -9.650 16.429 1.00 95.19 69 VAL A CA 1
ATOM 523 C C . VAL A 1 69 ? -9.207 -10.300 15.067 1.00 95.19 69 VAL A C 1
ATOM 525 O O . VAL A 1 69 ? -9.419 -9.591 14.084 1.00 95.19 69 VAL A O 1
ATOM 528 N N . GLY A 1 70 ? -9.217 -11.635 15.004 1.00 93.00 70 GLY A N 1
ATOM 529 C CA . GLY A 1 70 ? -9.426 -12.367 13.752 1.00 93.00 70 GLY A CA 1
ATOM 530 C C . GLY A 1 70 ? -10.758 -12.018 13.081 1.00 93.00 70 GLY A C 1
ATOM 531 O O . GLY A 1 70 ? -10.800 -11.726 11.884 1.00 93.00 70 GLY A O 1
ATOM 532 N N . VAL A 1 71 ? -11.848 -11.960 13.855 1.00 94.50 71 VAL A N 1
ATOM 533 C CA . VAL A 1 71 ? -13.175 -11.574 13.342 1.00 94.50 71 VAL A CA 1
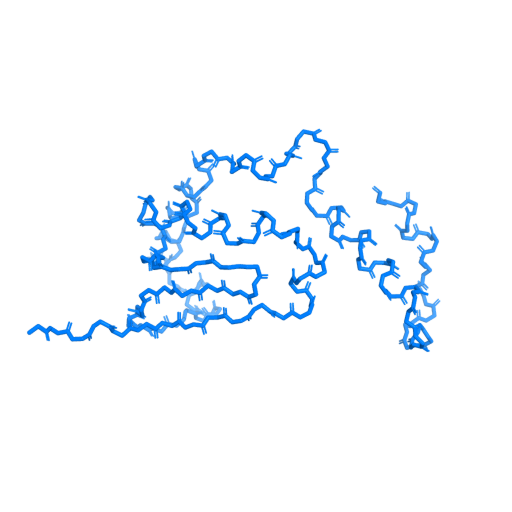ATOM 534 C C . VAL A 1 71 ? -13.190 -10.121 12.860 1.00 94.50 71 VAL A C 1
ATOM 536 O O . VAL A 1 71 ? -13.757 -9.832 11.802 1.00 94.50 71 VAL A O 1
ATOM 539 N N . ALA A 1 72 ? -12.576 -9.197 13.605 1.00 95.00 72 ALA A N 1
ATOM 540 C CA . ALA A 1 72 ? -12.496 -7.795 13.205 1.00 95.00 72 ALA A CA 1
ATOM 541 C C . ALA A 1 72 ? -11.681 -7.614 11.912 1.00 95.00 72 ALA A C 1
ATOM 543 O O . ALA A 1 72 ? -12.145 -6.943 10.987 1.00 95.00 72 ALA A O 1
ATOM 544 N N . ALA A 1 73 ? -10.519 -8.265 11.810 1.00 94.81 73 ALA A N 1
ATOM 545 C CA . ALA A 1 73 ? -9.671 -8.235 10.623 1.00 94.81 73 ALA A CA 1
ATOM 546 C C . ALA A 1 73 ? -10.397 -8.806 9.397 1.00 94.81 73 ALA A C 1
ATOM 548 O O . ALA A 1 73 ? -10.438 -8.153 8.356 1.00 94.81 73 ALA A O 1
ATOM 549 N N . ALA A 1 74 ? -11.060 -9.960 9.528 1.00 94.62 74 ALA A N 1
ATOM 550 C CA . ALA A 1 74 ? -11.825 -10.564 8.437 1.00 94.62 74 ALA A CA 1
ATOM 551 C C . ALA A 1 74 ? -12.931 -9.631 7.913 1.00 94.62 74 ALA A C 1
ATOM 553 O O . ALA A 1 74 ? -13.121 -9.509 6.703 1.00 94.62 74 ALA A O 1
ATOM 554 N N . ARG A 1 75 ? -13.633 -8.917 8.805 1.00 96.75 75 ARG A N 1
ATOM 555 C CA . ARG A 1 75 ? -14.645 -7.919 8.413 1.00 96.75 75 ARG A CA 1
ATOM 556 C C . ARG A 1 75 ? -14.033 -6.731 7.671 1.00 96.75 75 ARG A C 1
ATOM 558 O O . ARG A 1 75 ? -14.624 -6.263 6.699 1.00 96.75 75 ARG A O 1
ATOM 565 N N . LEU A 1 76 ? -12.876 -6.239 8.112 1.00 96.50 76 LEU A N 1
ATOM 566 C CA . LEU A 1 76 ? -12.170 -5.144 7.438 1.00 96.50 76 LEU A CA 1
ATOM 567 C C . LEU A 1 76 ? -11.672 -5.566 6.053 1.00 96.50 76 LEU A C 1
ATOM 569 O O . LEU A 1 76 ? -11.903 -4.843 5.088 1.00 96.50 76 LEU A O 1
ATOM 573 N N . VAL A 1 77 ? -11.081 -6.757 5.938 1.00 96.62 77 VAL A N 1
ATOM 574 C CA . VAL A 1 77 ? -10.638 -7.333 4.660 1.00 96.62 77 VAL A CA 1
ATOM 575 C C . VAL A 1 77 ? -11.819 -7.524 3.711 1.00 96.62 77 VAL A C 1
ATOM 577 O O . VAL A 1 77 ? -11.739 -7.118 2.557 1.00 96.62 77 VAL A O 1
ATOM 580 N N . ALA A 1 78 ? -12.950 -8.051 4.190 1.00 98.00 78 ALA A N 1
ATOM 581 C CA . ALA A 1 78 ? -14.152 -8.200 3.370 1.00 98.00 78 ALA A CA 1
ATOM 582 C C . ALA A 1 78 ? -14.663 -6.849 2.835 1.00 98.00 78 ALA A C 1
ATOM 584 O O . ALA A 1 78 ? -15.009 -6.743 1.659 1.00 98.00 78 ALA A O 1
ATOM 585 N N . ARG A 1 79 ? -14.663 -5.798 3.669 1.00 97.69 79 ARG A N 1
ATOM 586 C CA . ARG A 1 79 ? -15.002 -4.434 3.226 1.00 97.69 79 ARG A CA 1
ATOM 587 C C . ARG A 1 79 ? -14.003 -3.912 2.198 1.00 97.69 79 ARG A C 1
ATOM 589 O O . ARG A 1 79 ? -14.426 -3.359 1.189 1.00 97.69 79 ARG A O 1
ATOM 596 N N . PHE A 1 80 ? -12.709 -4.110 2.424 1.00 96.56 80 PHE A N 1
ATOM 597 C CA . PHE A 1 80 ? -11.669 -3.690 1.490 1.00 96.56 80 PHE A CA 1
ATOM 598 C C . PHE A 1 80 ? -11.801 -4.392 0.130 1.00 96.56 80 PHE A C 1
ATOM 600 O O . PHE A 1 80 ? -11.786 -3.726 -0.898 1.00 96.56 80 PHE A O 1
ATOM 607 N N . HIS A 1 81 ? -12.053 -5.704 0.112 1.00 95.81 81 HIS A N 1
ATOM 608 C CA . HIS A 1 81 ? -12.288 -6.473 -1.118 1.00 95.81 81 HIS A CA 1
ATOM 609 C C . HIS A 1 81 ? -13.565 -6.079 -1.871 1.00 95.81 81 HIS A C 1
ATOM 611 O O . HIS A 1 81 ? -13.684 -6.375 -3.055 1.00 95.81 81 HIS A O 1
ATOM 617 N N . SER A 1 82 ? -14.527 -5.434 -1.206 1.00 95.50 82 SER A N 1
ATOM 618 C CA . SER A 1 82 ? -15.748 -4.947 -1.861 1.00 95.50 82 SER A CA 1
ATOM 619 C C . SER A 1 82 ? -15.567 -3.613 -2.594 1.00 95.50 82 SER A C 1
ATOM 621 O O . SER A 1 82 ? -16.478 -3.174 -3.296 1.00 95.50 82 SER A O 1
ATOM 623 N N . LEU A 1 83 ? -14.417 -2.952 -2.426 1.00 93.31 83 LEU A N 1
ATOM 624 C CA . LEU A 1 83 ? -14.119 -1.704 -3.117 1.00 93.31 83 LEU A CA 1
ATOM 625 C C . LEU A 1 83 ? -13.841 -1.950 -4.600 1.00 93.31 83 LEU A C 1
ATOM 627 O O . LEU A 1 83 ? -13.280 -2.973 -4.990 1.00 93.31 83 LEU A O 1
ATOM 631 N N . GLN A 1 84 ? -14.194 -0.971 -5.432 1.00 90.50 84 GLN A N 1
ATOM 632 C CA . GLN A 1 84 ? -13.771 -0.978 -6.827 1.00 90.50 84 GLN A CA 1
ATOM 633 C C . GLN A 1 84 ? -12.256 -0.795 -6.918 1.00 90.50 84 GLN A C 1
ATOM 635 O O . GLN A 1 84 ? -11.670 0.019 -6.201 1.00 90.50 84 GLN A O 1
ATOM 640 N N . VAL A 1 85 ? -11.639 -1.540 -7.832 1.00 89.25 85 VAL A N 1
ATOM 641 C CA . VAL A 1 85 ? -10.223 -1.379 -8.159 1.00 89.25 85 VAL A CA 1
ATOM 642 C C . VAL A 1 85 ? -10.011 0.034 -8.728 1.00 89.25 85 VAL A C 1
ATOM 644 O O . VAL A 1 85 ? -10.766 0.432 -9.620 1.00 89.25 85 VAL A O 1
ATOM 647 N N . PRO A 1 86 ? -9.033 0.815 -8.222 1.00 90.06 86 PRO A N 1
ATOM 648 C CA . PRO A 1 86 ? -8.734 2.130 -8.777 1.00 90.06 86 PRO A CA 1
ATOM 649 C C . PRO A 1 86 ? -8.406 2.028 -10.270 1.00 90.06 86 PRO A C 1
ATOM 651 O O . PRO A 1 86 ? -7.683 1.127 -10.685 1.00 90.06 86 PRO A O 1
ATOM 654 N N . ARG A 1 87 ? -8.901 2.976 -11.070 1.00 89.06 87 ARG A N 1
ATOM 655 C CA . ARG A 1 87 ? -8.710 3.017 -12.534 1.00 89.06 87 ARG A CA 1
ATOM 656 C C . ARG A 1 87 ? -7.242 3.087 -12.966 1.00 89.06 87 ARG A C 1
ATOM 658 O O . ARG A 1 87 ? -6.926 2.777 -14.106 1.00 89.06 87 ARG A O 1
ATOM 665 N N . GLU A 1 88 ? -6.368 3.542 -12.071 1.00 90.06 88 GLU A N 1
ATOM 666 C CA . GLU A 1 88 ? -4.918 3.593 -12.255 1.00 90.06 88 GLU A CA 1
ATOM 667 C C . GLU A 1 88 ? -4.321 2.176 -12.384 1.00 90.06 88 GLU A C 1
ATOM 669 O O . GLU A 1 88 ? -3.229 1.983 -12.922 1.00 90.06 88 GLU A O 1
ATOM 674 N N . PHE A 1 89 ? -5.051 1.158 -11.922 1.00 87.75 89 PHE A N 1
ATOM 675 C CA . PHE A 1 89 ? -4.714 -0.245 -12.093 1.00 87.75 89 PHE A CA 1
ATOM 676 C C . PHE A 1 89 ? -5.540 -0.843 -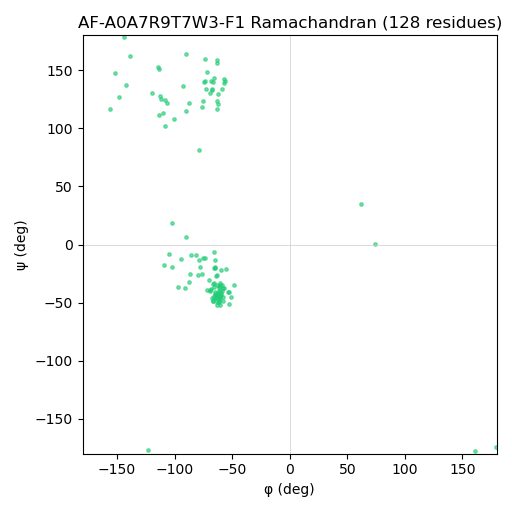13.234 1.00 87.75 89 PHE A C 1
ATOM 678 O O . PHE A 1 89 ? -6.736 -1.097 -13.098 1.00 87.75 89 PHE A O 1
ATOM 685 N N . ASP A 1 90 ? -4.879 -1.113 -14.359 1.00 73.88 90 ASP A N 1
ATOM 686 C CA . ASP A 1 90 ? -5.462 -1.868 -15.468 1.00 73.88 90 ASP A CA 1
ATOM 687 C C . ASP A 1 90 ? -5.431 -3.372 -15.150 1.00 73.88 90 ASP A C 1
ATOM 689 O O . ASP A 1 90 ? -4.522 -4.108 -15.543 1.00 73.88 90 ASP A O 1
ATOM 693 N N . ALA A 1 91 ? -6.419 -3.814 -14.370 1.00 64.25 91 ALA A N 1
ATOM 694 C CA . ALA A 1 91 ? -6.543 -5.207 -13.948 1.00 64.25 91 ALA A CA 1
ATOM 695 C C . ALA A 1 91 ? -6.795 -6.179 -15.116 1.00 64.25 91 ALA A C 1
ATOM 697 O O . ALA A 1 91 ? -6.571 -7.378 -14.959 1.00 64.25 91 ALA A O 1
ATOM 698 N N . GLU A 1 92 ? -7.253 -5.684 -16.271 1.00 65.81 92 GLU A N 1
ATOM 699 C CA . GLU A 1 92 ? -7.568 -6.509 -17.442 1.00 65.81 92 GLU A CA 1
ATOM 700 C C . GLU A 1 92 ? -6.342 -6.763 -18.325 1.00 65.81 92 GLU A C 1
ATOM 702 O O . GLU A 1 92 ? -6.292 -7.781 -19.015 1.00 65.81 92 GLU A O 1
ATOM 707 N N . ARG A 1 93 ? -5.337 -5.876 -18.301 1.00 70.69 93 ARG A N 1
ATOM 708 C CA . ARG A 1 93 ? -4.131 -6.028 -19.130 1.00 70.69 93 ARG A CA 1
ATOM 709 C C . ARG A 1 93 ? -2.989 -6.784 -18.472 1.00 70.69 93 ARG A C 1
ATOM 711 O O . ARG A 1 93 ? -2.299 -7.516 -19.177 1.00 70.69 93 ARG A O 1
ATOM 718 N N . GLN A 1 94 ? -2.748 -6.607 -17.171 1.00 78.00 94 GLN A N 1
ATOM 719 C CA . GLN A 1 94 ? -1.635 -7.290 -16.504 1.00 78.00 94 GLN A CA 1
ATOM 720 C C . GLN A 1 94 ? -1.871 -7.436 -14.991 1.00 78.00 94 GLN A C 1
ATOM 722 O O . GLN A 1 94 ? -1.906 -6.431 -14.275 1.00 78.00 94 GLN A O 1
ATOM 727 N N . PRO A 1 95 ? -1.978 -8.669 -14.460 1.00 85.44 95 PRO A N 1
ATOM 728 C CA . PRO A 1 95 ? -2.021 -8.885 -13.018 1.00 85.44 95 PRO A CA 1
ATOM 729 C C . PRO A 1 95 ? -0.766 -8.326 -12.331 1.00 85.44 95 PRO A C 1
ATOM 731 O O . PRO A 1 95 ? 0.360 -8.575 -12.764 1.00 85.44 95 PRO A O 1
ATOM 734 N N . LEU A 1 96 ? -0.953 -7.593 -11.227 1.00 86.81 96 LEU A N 1
ATOM 735 C CA . LEU A 1 96 ? 0.136 -6.864 -10.562 1.00 86.81 96 LEU A CA 1
ATOM 736 C C . LEU A 1 96 ? 1.263 -7.758 -10.060 1.00 86.81 96 LEU A C 1
ATOM 738 O O . 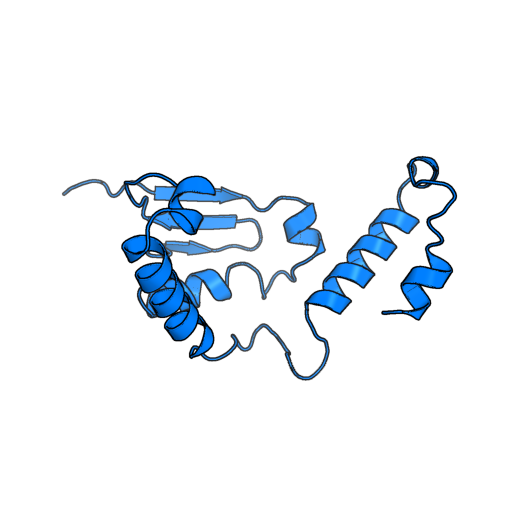LEU A 1 96 ? 2.419 -7.355 -10.106 1.00 86.81 96 LEU A O 1
ATOM 742 N N . LEU A 1 97 ? 0.931 -8.967 -9.604 1.00 86.88 97 LEU A N 1
ATOM 743 C CA . LEU A 1 97 ? 1.922 -9.913 -9.108 1.00 86.88 97 LEU A CA 1
ATOM 744 C C . LEU A 1 97 ? 2.973 -10.228 -10.181 1.00 86.88 97 LEU A C 1
ATOM 746 O O . LEU A 1 97 ? 4.165 -10.111 -9.915 1.00 86.88 97 LEU A O 1
ATOM 750 N N . TRP A 1 98 ? 2.522 -10.550 -11.395 1.00 86.44 98 TRP A N 1
ATOM 751 C CA . TRP A 1 98 ? 3.395 -10.871 -12.524 1.00 86.44 98 TRP A CA 1
ATOM 752 C C . TRP A 1 98 ? 4.182 -9.656 -12.991 1.00 86.44 98 TRP A C 1
ATOM 754 O O . TRP A 1 98 ? 5.403 -9.716 -13.064 1.00 86.44 98 TRP A O 1
ATOM 764 N N . LYS A 1 99 ? 3.512 -8.504 -13.132 1.00 86.25 99 LYS A N 1
ATOM 765 C CA . LYS A 1 99 ? 4.180 -7.227 -13.423 1.00 86.25 99 LYS A CA 1
ATOM 766 C C . LYS A 1 99 ? 5.330 -6.943 -12.453 1.00 86.25 99 LYS A C 1
ATOM 768 O O . LYS A 1 99 ? 6.391 -6.471 -12.856 1.00 86.25 99 LYS A O 1
ATOM 773 N N . TRP A 1 100 ? 5.111 -7.158 -11.157 1.00 89.50 100 TRP A N 1
ATOM 774 C CA . TRP A 1 100 ? 6.131 -6.912 -10.143 1.00 89.50 100 TRP A CA 1
ATOM 775 C C . TRP A 1 100 ? 7.252 -7.939 -10.194 1.00 89.50 100 TRP A C 1
ATOM 777 O O . TRP A 1 100 ? 8.403 -7.550 -10.011 1.00 89.50 100 TRP A O 1
ATOM 787 N N . PHE A 1 101 ? 6.941 -9.213 -10.441 1.00 87.94 101 PHE A N 1
ATOM 788 C CA . PHE A 1 101 ? 7.963 -10.239 -10.634 1.00 87.94 101 PHE A CA 1
ATOM 789 C C . PHE A 1 101 ? 8.850 -9.930 -11.833 1.00 87.94 101 PHE A C 1
ATOM 791 O O . PHE A 1 101 ? 10.062 -9.876 -11.646 1.00 87.94 101 PHE A O 1
ATOM 798 N N . ASP A 1 102 ? 8.272 -9.616 -12.992 1.00 87.94 102 ASP A N 1
ATOM 799 C CA . ASP A 1 102 ? 9.023 -9.236 -14.194 1.00 87.94 102 ASP A CA 1
ATOM 800 C C . ASP A 1 102 ? 10.004 -8.101 -13.906 1.00 87.94 102 ASP A C 1
ATOM 802 O O . ASP A 1 102 ? 11.203 -8.225 -14.141 1.00 87.94 102 ASP A O 1
ATOM 806 N N . ARG A 1 103 ? 9.518 -7.019 -13.285 1.00 89.19 103 ARG A N 1
ATOM 807 C CA . ARG A 1 103 ? 10.363 -5.868 -12.935 1.00 89.19 103 ARG A CA 1
ATOM 808 C C . ARG A 1 103 ? 11.494 -6.218 -11.987 1.00 89.19 103 ARG A C 1
ATOM 810 O O . ARG A 1 103 ? 12.586 -5.679 -12.114 1.00 89.19 103 ARG A O 1
ATOM 817 N N . MET A 1 104 ? 11.233 -7.085 -11.014 1.00 88.19 104 MET A N 1
ATOM 818 C CA . MET A 1 104 ? 12.278 -7.531 -10.100 1.00 88.19 104 MET A CA 1
ATOM 819 C C . MET A 1 104 ? 13.295 -8.424 -10.804 1.00 88.19 104 MET A C 1
ATOM 821 O O . MET A 1 104 ? 14.479 -8.294 -10.529 1.00 88.19 104 MET A O 1
ATOM 825 N N . LEU A 1 105 ? 12.862 -9.307 -11.706 1.00 87.62 105 LEU A N 1
ATOM 826 C CA . LEU A 1 105 ? 13.759 -10.161 -12.489 1.00 87.62 105 LEU A CA 1
ATOM 827 C C . LEU A 1 105 ? 14.612 -9.347 -13.470 1.00 87.62 105 LEU A C 1
ATOM 829 O O . LEU A 1 105 ? 15.766 -9.705 -13.712 1.00 87.62 105 LEU A O 1
ATOM 833 N N . ASP A 1 106 ? 14.071 -8.264 -14.025 1.00 89.12 106 ASP A N 1
ATOM 834 C CA . ASP A 1 106 ? 14.823 -7.300 -14.833 1.00 89.12 106 ASP A CA 1
ATOM 835 C C . ASP A 1 106 ? 15.861 -6.552 -13.998 1.00 89.12 106 ASP A C 1
ATOM 837 O O . ASP A 1 106 ? 17.031 -6.532 -14.374 1.00 89.12 106 ASP A O 1
ATOM 841 N N . GLU A 1 107 ? 15.468 -6.016 -12.841 1.00 89.56 107 GLU A N 1
ATOM 842 C CA . GLU A 1 107 ? 16.386 -5.308 -11.942 1.00 89.56 107 GLU A CA 1
ATOM 843 C C . GLU A 1 107 ? 17.507 -6.226 -11.438 1.00 89.56 107 GLU A C 1
ATOM 845 O O . GLU A 1 107 ? 18.677 -5.854 -11.448 1.00 89.56 107 GLU A O 1
ATOM 850 N N . ILE A 1 108 ? 17.164 -7.458 -11.049 1.00 87.50 108 ILE A N 1
ATOM 851 C CA . ILE A 1 108 ? 18.143 -8.467 -10.640 1.00 87.50 108 ILE A CA 1
ATOM 852 C C . ILE A 1 108 ? 19.083 -8.780 -11.801 1.00 87.50 108 ILE A C 1
ATOM 854 O O . ILE A 1 108 ? 20.288 -8.762 -11.602 1.00 87.50 108 ILE A O 1
ATOM 858 N N . GLY A 1 109 ? 18.566 -9.041 -13.006 1.00 85.56 109 GLY A N 1
ATOM 859 C CA . GLY A 1 109 ? 19.395 -9.370 -14.170 1.00 85.56 109 GLY A CA 1
ATOM 860 C C . GLY A 1 109 ? 20.317 -8.233 -14.622 1.00 85.56 109 GLY A C 1
ATOM 861 O O . GLY A 1 109 ? 21.369 -8.500 -15.198 1.00 85.56 109 GLY A O 1
ATOM 862 N N . ALA A 1 110 ? 19.940 -6.982 -14.353 1.00 87.31 110 ALA A N 1
ATOM 863 C CA . ALA A 1 110 ? 20.751 -5.797 -14.619 1.00 87.31 110 ALA A CA 1
ATOM 864 C C . ALA A 1 110 ? 21.735 -5.455 -13.483 1.00 87.31 110 ALA A C 1
ATOM 866 O O . ALA A 1 110 ? 22.575 -4.573 -13.660 1.00 87.31 110 ALA A O 1
ATOM 867 N N . SER A 1 111 ? 21.632 -6.119 -12.328 1.00 85.69 111 SER A N 1
ATOM 868 C CA . SER A 1 111 ? 22.483 -5.870 -11.167 1.00 85.69 111 SER A CA 1
ATOM 869 C C . SER A 1 111 ? 23.890 -6.438 -11.359 1.00 85.69 111 SER A C 1
ATOM 871 O O . SER A 1 111 ? 24.065 -7.573 -11.805 1.00 85.69 111 SER A O 1
ATOM 873 N N . ASP A 1 112 ? 24.901 -5.689 -10.915 1.00 84.44 112 ASP A N 1
ATOM 874 C CA . ASP A 1 112 ? 26.291 -6.162 -10.853 1.00 84.44 112 ASP A CA 1
ATOM 875 C C . ASP A 1 112 ? 26.481 -7.328 -9.852 1.00 84.44 112 ASP A C 1
ATOM 877 O O . ASP A 1 112 ? 27.493 -8.030 -9.894 1.00 84.44 112 ASP A O 1
ATOM 881 N N . ASP A 1 113 ? 25.488 -7.579 -8.989 1.00 82.44 113 ASP A N 1
ATOM 882 C CA . ASP A 1 113 ? 25.506 -8.592 -7.928 1.00 82.44 113 ASP A CA 1
ATOM 883 C C . ASP A 1 113 ? 24.713 -9.870 -8.276 1.00 82.44 113 ASP A C 1
ATOM 885 O O . ASP A 1 113 ? 24.395 -10.662 -7.388 1.00 82.44 113 ASP A O 1
ATOM 889 N N . VAL A 1 114 ? 24.406 -10.137 -9.555 1.00 75.69 114 VAL A N 1
ATOM 890 C CA . VAL A 1 114 ? 23.713 -11.379 -9.989 1.00 75.69 114 VAL A CA 1
ATOM 891 C C . VAL A 1 114 ? 24.342 -12.648 -9.400 1.00 75.69 114 VAL A C 1
ATOM 893 O O . VAL A 1 114 ? 23.630 -13.593 -9.060 1.00 75.69 114 VAL A O 1
ATOM 896 N N . GLY A 1 115 ? 25.667 -12.661 -9.228 1.00 74.50 115 GLY A N 1
ATOM 897 C CA . GLY A 1 115 ? 26.408 -13.789 -8.653 1.00 74.50 115 GLY A CA 1
ATOM 898 C C . GLY A 1 115 ? 26.116 -14.084 -7.174 1.00 74.50 115 GLY A C 1
ATOM 899 O O . GLY A 1 115 ? 26.621 -15.074 -6.655 1.00 74.50 115 GLY A O 1
ATOM 900 N N . VAL A 1 116 ? 25.327 -13.250 -6.484 1.00 81.94 116 VAL A N 1
ATOM 901 C CA . VAL A 1 116 ? 24.857 -13.493 -5.106 1.00 81.94 116 VAL A CA 1
ATOM 902 C C . VAL A 1 116 ? 23.696 -14.494 -5.071 1.00 81.94 116 VAL A C 1
ATOM 904 O O . VAL A 1 116 ? 23.415 -15.084 -4.023 1.00 81.94 116 VAL A O 1
ATOM 907 N N . LEU A 1 117 ? 23.010 -14.711 -6.196 1.00 81.12 117 LEU A N 1
ATOM 908 C CA . LEU A 1 117 ? 21.933 -15.691 -6.264 1.00 81.12 117 LEU A CA 1
ATOM 909 C C . LEU A 1 117 ? 22.476 -17.119 -6.080 1.00 81.12 117 LEU A C 1
ATOM 911 O O . LEU A 1 117 ? 23.552 -17.436 -6.583 1.00 81.12 117 LEU A O 1
ATOM 915 N N . PRO A 1 118 ? 21.731 -18.010 -5.400 1.00 84.94 118 PRO A N 1
ATOM 916 C CA . PRO A 1 118 ? 22.089 -19.423 -5.344 1.00 84.94 118 PRO A CA 1
ATOM 917 C C . PRO A 1 118 ? 22.186 -20.030 -6.749 1.00 84.94 118 PRO A C 1
ATOM 919 O O . PRO A 1 118 ? 21.320 -19.763 -7.578 1.00 84.94 118 PRO A O 1
ATOM 922 N N . ASP A 1 119 ? 23.140 -20.937 -6.978 1.00 84.88 119 ASP A N 1
ATOM 923 C CA . ASP A 1 119 ? 23.343 -21.618 -8.275 1.00 84.88 119 ASP A CA 1
ATOM 924 C C . ASP A 1 119 ? 22.090 -22.343 -8.810 1.00 84.88 119 ASP A C 1
ATOM 926 O O . ASP A 1 119 ? 21.974 -22.630 -10.000 1.00 84.88 119 ASP A O 1
ATOM 930 N N . SER A 1 120 ? 21.137 -22.665 -7.929 1.00 86.81 120 SER A N 1
ATOM 931 C CA . SER A 1 120 ? 19.851 -23.272 -8.287 1.00 86.81 120 SER A CA 1
ATOM 932 C C . SER A 1 120 ? 18.859 -22.294 -8.926 1.00 86.81 120 SER A C 1
ATOM 934 O O . SER A 1 120 ? 17.809 -22.724 -9.401 1.00 86.81 120 SER A O 1
ATOM 936 N N . VAL A 1 121 ? 19.132 -20.990 -8.885 1.00 81.12 121 VAL A N 1
ATOM 937 C CA . VAL A 1 121 ? 18.272 -19.949 -9.448 1.00 81.12 121 VAL A CA 1
ATOM 938 C C . VAL A 1 121 ? 18.684 -19.699 -10.891 1.00 81.12 121 VAL A C 1
ATOM 940 O O . VAL A 1 121 ? 19.772 -19.207 -11.168 1.00 81.12 121 VAL A O 1
ATOM 943 N N . ASN A 1 122 ? 17.782 -20.006 -11.820 1.00 84.12 122 ASN A N 1
ATOM 944 C CA . ASN A 1 122 ? 17.953 -19.706 -13.234 1.00 84.12 122 ASN A CA 1
ATOM 945 C C . ASN A 1 122 ? 16.915 -18.656 -13.654 1.00 84.12 122 ASN A C 1
ATOM 947 O O . ASN A 1 122 ? 15.718 -18.940 -13.682 1.00 84.12 122 ASN A O 1
ATOM 951 N N . LEU A 1 123 ? 17.380 -17.443 -13.969 1.00 81.31 123 LEU A N 1
ATOM 952 C CA . LEU A 1 123 ? 16.506 -16.323 -14.325 1.00 81.31 123 LEU A CA 1
ATOM 953 C C . LEU A 1 123 ? 15.746 -16.561 -15.636 1.00 81.31 123 LEU A C 1
ATOM 955 O O . LEU A 1 123 ? 14.598 -16.142 -15.734 1.00 81.31 123 LEU A O 1
ATOM 959 N N . ASP A 1 124 ? 16.335 -17.260 -16.608 1.00 82.75 124 ASP A N 1
ATOM 960 C CA . ASP A 1 124 ? 15.663 -17.572 -17.875 1.00 82.75 124 ASP A CA 1
ATOM 961 C C . ASP A 1 124 ? 14.507 -18.556 -17.662 1.00 82.75 124 ASP A C 1
ATOM 963 O O . ASP A 1 124 ? 13.443 -18.406 -18.259 1.00 82.75 124 ASP A O 1
ATOM 967 N N . VAL A 1 125 ? 14.694 -19.536 -16.769 1.00 83.56 125 VAL A N 1
ATOM 968 C CA . VAL A 1 125 ? 13.627 -20.470 -16.375 1.00 83.56 125 VAL A CA 1
ATOM 969 C C . VAL A 1 125 ? 12.514 -19.727 -15.642 1.00 83.56 125 VAL A C 1
ATOM 971 O O . VAL A 1 125 ? 11.353 -19.901 -15.989 1.00 83.56 125 VAL A O 1
ATOM 974 N N . LEU A 1 126 ? 12.856 -18.859 -14.683 1.00 80.44 126 LEU A N 1
ATOM 975 C CA . LEU A 1 126 ? 11.864 -18.071 -13.944 1.00 80.44 126 LEU A CA 1
ATOM 976 C C . LEU A 1 126 ? 11.070 -17.135 -14.862 1.00 80.44 126 LEU A C 1
ATOM 978 O O . LEU A 1 126 ? 9.856 -17.048 -14.731 1.00 80.44 126 LEU A O 1
ATOM 982 N N . ARG A 1 127 ? 11.729 -16.484 -15.827 1.00 80.31 127 ARG A N 1
ATOM 983 C CA . ARG A 1 127 ? 11.069 -15.630 -16.830 1.00 80.31 127 ARG A CA 1
ATOM 984 C C . ARG A 1 127 ? 10.107 -16.399 -17.734 1.00 80.31 127 ARG A C 1
ATOM 986 O O . ARG A 1 127 ? 9.193 -15.795 -18.271 1.00 80.31 127 ARG A O 1
ATOM 993 N N . ALA A 1 128 ? 10.313 -17.699 -17.935 1.00 80.94 128 ALA A N 1
ATOM 994 C CA . ALA A 1 128 ? 9.409 -18.522 -18.734 1.00 80.94 128 ALA A CA 1
ATOM 995 C C . ALA A 1 128 ? 8.135 -18.945 -17.972 1.00 80.94 128 ALA A C 1
ATOM 997 O O . ALA A 1 128 ? 7.205 -19.455 -18.598 1.00 80.94 128 ALA A O 1
ATOM 998 N N . GLU A 1 129 ? 8.096 -18.772 -16.645 1.00 73.44 129 GLU A N 1
ATOM 999 C CA . GLU A 1 129 ? 6.939 -19.094 -15.793 1.00 73.44 129 GLU A CA 1
ATOM 1000 C C . GLU A 1 129 ? 6.013 -17.895 -15.523 1.00 73.44 129 GLU A C 1
ATOM 1002 O O . GLU A 1 129 ? 4.910 -18.093 -15.005 1.00 73.44 129 GLU A O 1
ATOM 1007 N N . VAL A 1 130 ? 6.462 -16.680 -15.852 1.00 61.94 130 VAL A N 1
ATOM 1008 C CA . VAL A 1 130 ? 5.737 -15.409 -15.675 1.00 61.94 130 VAL A CA 1
ATOM 1009 C C . VAL A 1 130 ? 5.083 -14.982 -16.988 1.00 61.94 130 VAL A C 1
ATOM 1011 O O . VAL A 1 130 ? 3.918 -14.520 -16.929 1.00 61.94 130 VAL A O 1
#

InterPro domains:
  IPR011009 Protein kinase-like domain superfamily [SSF56112] (26-109)

Secondary structure (DSSP, 8-state):
-PPPPEEEEEPPHHHHHHS-TTTTTHHHHHHHHTTSSPPEEEE-SSEEEEE---S-PPPHHHHHH-HHHHHHHHHHHHHHHTSPPPTTS-TTT--HHHHHHHHHHHHHHHSTTGGGS-TT--HHHHHTT-

Mean predicted aligned error: 5.88 Å

Organism: Micromonas pusilla (NCBI:txid38833)